Protein AF-A0A4S8HMZ0-F1 (afdb_monomer_lite)

Foldseek 3Di:
DDDDDDDPDPPPDPDPPPDPPPVPPPDPVPPDDPPVCCVVVDFDFDDLVLQCVLVVDDSVVSVVLVVVLCVVVVHDPPDTHGLVSSCVVPVDDSVSSVVSRVVVVVVVVVVVVVVVVVD

Sequence (119 aa):
MTFVPEKNSVTTQQTIVHKPRVRSKVLPCFSKIPFATKPFFKQWYIHTIDVTKIMFIPPVEARLVIQELREYFGKSKRDVITVEEFCAFTGISKSYVRMHLVSRAMEHELKRQVNRVIV

Radius of gyration: 26.42 Å; chains: 1; bounding box: 46×49×80 Å

Structure (mmCIF, N/CA/C/O backbone):
data_AF-A0A4S8HMZ0-F1
#
_entry.id   AF-A0A4S8HMZ0-F1
#
loop_
_atom_site.group_PDB
_atom_site.id
_atom_site.type_symbol
_atom_site.label_atom_id
_atom_site.label_alt_id
_atom_site.label_comp_id
_atom_site.label_asym_id
_atom_site.label_entity_id
_atom_site.label_seq_id
_atom_site.pdbx_PDB_ins_code
_atom_site.Cartn_x
_atom_site.Cartn_y
_atom_site.Cartn_z
_atom_site.occupancy
_atom_site.B_iso_or_equiv
_atom_site.auth_seq_id
_atom_site.auth_comp_id
_atom_site.auth_asym_id
_atom_site.auth_atom_id
_atom_site.pdbx_PDB_model_num
ATOM 1 N N . MET A 1 1 ? -23.955 -31.172 69.427 1.00 37.69 1 MET A N 1
ATOM 2 C CA . MET A 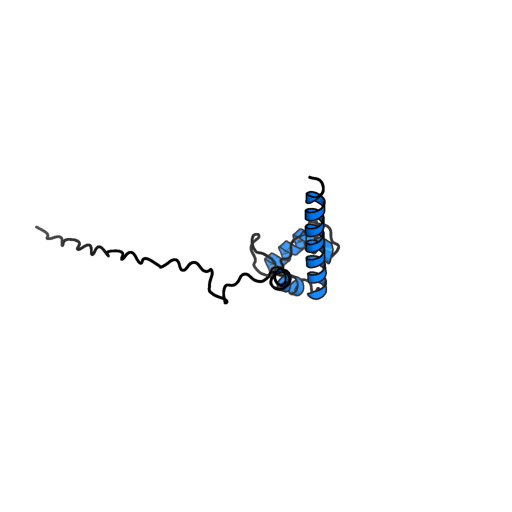1 1 ? -23.459 -32.003 68.310 1.00 37.69 1 MET A CA 1
ATOM 3 C C . MET A 1 1 ? -24.169 -31.536 67.051 1.00 37.69 1 MET A C 1
ATOM 5 O O . MET A 1 1 ? -25.378 -31.683 66.961 1.00 37.69 1 MET A O 1
ATOM 9 N N . THR A 1 2 ? -23.457 -30.843 66.167 1.00 41.47 2 THR A N 1
ATOM 10 C CA . THR A 1 2 ? -24.000 -30.209 64.958 1.00 41.47 2 THR A CA 1
ATOM 11 C C . THR A 1 2 ? -23.802 -31.132 63.757 1.00 41.47 2 THR A C 1
ATOM 13 O O . THR A 1 2 ? -22.680 -31.526 63.451 1.00 41.47 2 THR A O 1
ATOM 16 N N . PHE A 1 3 ? -24.902 -31.495 63.098 1.00 45.94 3 PHE A N 1
ATOM 17 C CA . PHE A 1 3 ? -24.910 -32.285 61.868 1.00 45.94 3 PHE A CA 1
ATOM 18 C C . PHE A 1 3 ? -24.486 -31.407 60.682 1.00 45.94 3 PHE A C 1
ATOM 20 O O . PHE A 1 3 ? -25.123 -30.396 60.393 1.00 45.94 3 PHE A O 1
ATOM 27 N N . VAL A 1 4 ? -23.408 -31.796 60.002 1.00 54.75 4 VAL A N 1
ATOM 28 C CA . VAL A 1 4 ? -22.960 -31.212 58.730 1.00 54.75 4 VAL A CA 1
ATOM 29 C C . VAL A 1 4 ? -23.466 -32.127 57.612 1.00 54.75 4 VAL A C 1
ATOM 31 O O . VAL A 1 4 ? -23.135 -33.311 57.646 1.00 54.75 4 VAL A O 1
ATOM 34 N N . PRO A 1 5 ? -24.262 -31.649 56.638 1.00 50.34 5 PRO A N 1
ATOM 35 C CA . PRO A 1 5 ? -24.700 -32.500 55.542 1.00 50.34 5 PRO A CA 1
ATOM 36 C C . PRO A 1 5 ? -23.561 -32.721 54.540 1.00 50.34 5 PRO A C 1
ATOM 38 O O . PRO A 1 5 ? -22.866 -31.788 54.125 1.00 50.34 5 PRO A O 1
ATOM 41 N N . GLU A 1 6 ? -23.384 -33.988 54.176 1.00 46.59 6 GLU A N 1
ATOM 42 C CA . GLU A 1 6 ? -22.440 -34.480 53.181 1.00 46.59 6 GLU A CA 1
ATOM 43 C C . GLU A 1 6 ? -22.662 -33.830 51.810 1.00 46.59 6 GLU A C 1
ATOM 45 O O . GLU A 1 6 ? -23.780 -33.637 51.329 1.00 46.59 6 GLU A O 1
ATOM 50 N N . LYS A 1 7 ? -21.548 -33.491 51.161 1.00 47.03 7 LYS A N 1
ATOM 51 C CA . LYS A 1 7 ? -21.512 -32.945 49.808 1.00 47.03 7 LYS A CA 1
ATOM 52 C C . LYS A 1 7 ? -21.749 -34.080 48.814 1.00 47.03 7 LYS A C 1
ATOM 54 O O . LYS A 1 7 ? -20.819 -34.807 48.478 1.00 47.03 7 LYS A O 1
ATOM 59 N N . ASN A 1 8 ? -22.966 -34.187 48.290 1.00 50.34 8 ASN A N 1
ATOM 60 C CA . ASN A 1 8 ? -23.250 -35.019 47.122 1.00 50.34 8 ASN A CA 1
ATOM 61 C C . ASN A 1 8 ? -22.581 -34.399 45.884 1.00 50.34 8 ASN A C 1
ATOM 63 O O . ASN A 1 8 ? -23.152 -33.532 45.223 1.00 50.34 8 ASN A O 1
ATOM 67 N N . SER A 1 9 ? -21.351 -34.816 45.573 1.00 49.81 9 SER A N 1
ATOM 68 C CA . SER A 1 9 ? -20.721 -34.485 44.295 1.00 49.81 9 SER A CA 1
ATOM 69 C C . SER A 1 9 ? -21.331 -35.359 43.201 1.00 49.81 9 SER A C 1
ATOM 71 O O . SER A 1 9 ? -21.036 -36.549 43.105 1.00 49.81 9 SER A O 1
ATOM 73 N N . VAL A 1 10 ? -22.179 -34.775 42.360 1.00 54.94 10 VAL A N 1
ATOM 74 C CA . VAL A 1 10 ? -22.613 -35.415 41.115 1.00 54.94 10 VAL A CA 1
ATOM 75 C C . VAL A 1 10 ? -21.450 -35.323 40.131 1.00 54.94 10 VAL A C 1
ATOM 77 O O . VAL A 1 10 ? -21.186 -34.268 39.559 1.00 54.94 10 VAL A O 1
ATOM 80 N N . THR A 1 11 ? -20.701 -36.412 39.968 1.00 50.19 11 THR A N 1
ATOM 81 C CA . THR A 1 11 ? -19.646 -36.500 38.956 1.00 50.19 11 THR A CA 1
ATOM 82 C C . THR A 1 11 ? -20.298 -36.705 37.590 1.00 50.19 11 THR A C 1
ATOM 84 O O . THR A 1 11 ? -20.792 -37.786 37.276 1.00 50.19 11 THR A O 1
ATOM 87 N N . THR A 1 12 ? -20.322 -35.659 36.766 1.00 51.19 12 THR A N 1
ATOM 88 C CA . THR A 1 12 ? -20.766 -35.723 35.370 1.00 51.19 12 THR A CA 1
ATOM 89 C C . THR A 1 12 ? -19.810 -36.627 34.592 1.00 51.19 12 THR A C 1
ATOM 91 O O . THR A 1 12 ? -18.663 -36.258 34.335 1.00 51.19 12 THR A O 1
ATOM 94 N N . GLN A 1 13 ? -20.255 -37.829 34.220 1.00 53.66 13 GLN A N 1
ATOM 95 C CA . GLN A 1 13 ? -19.491 -38.689 33.319 1.00 53.66 13 GLN A CA 1
ATOM 96 C C . GLN A 1 13 ? -19.442 -38.022 31.940 1.00 53.66 13 GLN A C 1
ATOM 98 O O . GLN A 1 13 ? -20.468 -37.828 31.290 1.00 53.66 13 GLN A O 1
ATOM 103 N N . GLN A 1 14 ? -18.246 -37.628 31.501 1.00 54.94 14 GLN A N 1
ATOM 104 C CA . GLN A 1 14 ? -18.039 -37.109 30.154 1.00 54.94 14 GLN A CA 1
ATOM 105 C C . GLN A 1 14 ? -18.217 -38.259 29.160 1.00 54.94 14 GLN A C 1
ATOM 107 O O . GLN A 1 14 ? -17.347 -39.117 29.020 1.00 54.94 14 GLN A O 1
ATOM 112 N N . THR A 1 15 ? -19.345 -38.285 28.454 1.00 47.44 15 THR A N 1
ATOM 113 C CA . THR A 1 15 ? -19.520 -39.148 27.284 1.00 47.44 15 THR A CA 1
ATOM 114 C C . THR A 1 15 ? -18.464 -38.789 26.246 1.00 47.44 15 THR A C 1
ATOM 116 O O . THR A 1 15 ? -18.454 -37.675 25.716 1.00 47.44 15 THR A O 1
ATOM 119 N N . ILE A 1 16 ? -17.576 -39.738 25.948 1.00 55.91 16 ILE A N 1
ATOM 120 C CA . ILE A 1 16 ? -16.599 -39.631 24.865 1.00 55.91 16 ILE A CA 1
ATOM 121 C C . ILE A 1 16 ? -17.383 -39.629 23.551 1.00 55.91 16 ILE A C 1
ATOM 123 O O . ILE A 1 16 ? -17.719 -40.670 22.990 1.00 55.91 16 ILE A O 1
ATOM 127 N N . VAL A 1 17 ? -17.707 -38.434 23.058 1.00 54.72 17 VAL A N 1
ATOM 128 C CA . VAL A 1 17 ? -18.256 -38.260 21.715 1.00 54.72 17 VAL A CA 1
ATOM 129 C C . VAL A 1 17 ? -17.123 -38.540 20.734 1.00 54.72 17 VAL A C 1
ATOM 131 O O . VAL A 1 17 ? -16.312 -37.664 20.424 1.00 54.72 17 VAL A O 1
ATOM 134 N N . HIS A 1 18 ? -17.059 -39.771 20.231 1.00 51.34 18 HIS A N 1
ATOM 135 C CA . HIS A 1 18 ? -16.263 -40.099 19.057 1.00 51.34 18 HIS A CA 1
ATOM 136 C C . HIS A 1 18 ? -16.838 -39.340 17.859 1.00 51.34 18 HIS A C 1
ATOM 138 O O . HIS A 1 18 ? -17.704 -39.834 17.145 1.00 51.34 18 HIS A O 1
ATOM 144 N N . LYS A 1 19 ? -16.368 -38.107 17.634 1.00 60.41 19 LYS A N 1
ATOM 145 C CA . LYS A 1 19 ? -16.631 -37.388 16.385 1.00 60.41 19 LYS A CA 1
ATOM 146 C C . LYS A 1 19 ? -15.986 -38.200 15.260 1.00 60.41 19 LYS A C 1
ATOM 148 O O . LYS A 1 19 ? -14.753 -38.301 15.251 1.00 60.41 19 LYS A O 1
ATOM 153 N N . PRO A 1 20 ? -16.744 -38.770 14.307 1.00 56.09 20 PRO A N 1
ATOM 154 C CA . PRO A 1 20 ? -16.126 -39.359 13.135 1.00 56.09 20 PRO A CA 1
ATOM 155 C C . PRO A 1 20 ? -15.362 -38.238 12.426 1.00 56.09 20 PRO A C 1
ATOM 157 O O . PRO A 1 20 ? -15.948 -37.257 11.967 1.00 56.09 20 PRO A O 1
ATOM 160 N N . ARG A 1 21 ? -14.028 -38.344 12.366 1.00 55.50 21 ARG A N 1
ATOM 161 C CA . ARG A 1 21 ? -13.218 -37.514 11.470 1.00 55.50 21 ARG A CA 1
ATOM 162 C C . ARG A 1 21 ? -13.579 -37.930 10.049 1.00 55.50 21 ARG A C 1
ATOM 164 O O . ARG A 1 21 ? -12.913 -38.777 9.458 1.00 55.50 21 ARG A O 1
ATOM 171 N N . VAL A 1 22 ? -14.641 -37.340 9.506 1.00 54.09 22 VAL A N 1
ATOM 172 C CA . VAL A 1 22 ? -14.934 -37.392 8.078 1.00 54.09 22 VAL A CA 1
ATOM 173 C C . VAL A 1 22 ? -13.710 -36.798 7.391 1.00 54.09 22 VAL A C 1
ATOM 175 O O . VAL A 1 22 ? -13.452 -35.596 7.475 1.00 54.09 22 VAL A O 1
ATOM 178 N N . ARG A 1 23 ? -12.881 -37.653 6.781 1.00 56.28 23 ARG A N 1
ATOM 179 C CA . ARG A 1 23 ? -11.782 -37.204 5.923 1.00 56.28 23 ARG A CA 1
ATOM 180 C C . ARG A 1 23 ? -12.435 -36.369 4.825 1.00 56.28 23 ARG A C 1
ATOM 182 O O . ARG A 1 23 ? -13.117 -36.917 3.967 1.00 56.28 23 ARG A O 1
ATOM 189 N N . SER A 1 24 ? -12.226 -35.057 4.875 1.00 54.59 24 SER A N 1
ATOM 190 C CA . SER A 1 24 ? -12.861 -34.007 4.061 1.00 54.59 24 SER A CA 1
ATOM 191 C C . SER A 1 24 ? -12.588 -34.080 2.550 1.00 54.59 24 SER A C 1
ATOM 193 O O . SER A 1 24 ? -12.705 -33.085 1.844 1.00 54.59 24 SER A O 1
ATOM 195 N N . LYS A 1 25 ? -12.203 -35.243 2.019 1.00 53.50 25 LYS A N 1
ATOM 196 C CA . LYS A 1 25 ? -11.805 -35.420 0.622 1.00 53.50 25 LYS A CA 1
ATOM 197 C C . LYS A 1 25 ? -12.980 -35.445 -0.367 1.00 53.50 25 LYS A C 1
ATOM 199 O O . LYS A 1 25 ? -12.714 -35.464 -1.559 1.00 53.50 25 LYS A O 1
ATOM 204 N N . VAL A 1 26 ? -14.239 -35.459 0.090 1.00 52.00 26 VAL A N 1
ATOM 205 C CA . VAL A 1 26 ? -15.402 -35.783 -0.771 1.00 52.00 26 VAL A CA 1
ATOM 206 C C . VAL A 1 26 ? -16.542 -34.757 -0.690 1.00 52.00 26 VAL A C 1
ATOM 208 O O . VAL A 1 26 ? -17.614 -34.985 -1.230 1.00 52.00 26 VAL A O 1
ATOM 211 N N . LEU A 1 27 ? -16.345 -33.598 -0.059 1.00 55.53 27 LEU A N 1
ATOM 212 C CA . LEU A 1 27 ? -17.352 -32.537 -0.137 1.00 55.53 27 LEU A CA 1
ATOM 213 C C . LEU A 1 27 ? -16.990 -31.573 -1.282 1.00 55.53 27 LEU A C 1
ATOM 215 O O . LEU A 1 27 ? -16.011 -30.836 -1.145 1.00 55.53 27 LEU A O 1
ATOM 219 N N . PRO A 1 28 ? -17.741 -31.542 -2.405 1.00 55.97 28 PRO A N 1
ATOM 220 C CA . PRO A 1 28 ? -17.469 -30.631 -3.525 1.00 55.97 28 PRO A CA 1
ATOM 221 C C . PRO A 1 28 ? -17.527 -29.152 -3.109 1.00 55.97 28 PRO A C 1
ATOM 223 O O . PRO A 1 28 ? -16.818 -28.321 -3.675 1.00 55.97 28 PRO A O 1
ATOM 226 N N . CYS A 1 29 ? -18.276 -28.840 -2.048 1.00 56.38 29 CYS A N 1
ATOM 227 C CA . CYS A 1 29 ? -18.341 -27.530 -1.398 1.00 56.38 29 CYS A CA 1
ATOM 228 C C . CYS A 1 29 ? -17.097 -27.146 -0.565 1.00 56.38 29 CYS A C 1
ATOM 230 O O . CYS A 1 29 ? -16.961 -25.986 -0.193 1.00 56.38 29 CYS A O 1
ATOM 232 N N . PHE A 1 30 ? -16.166 -28.074 -0.313 1.00 54.22 30 PHE A N 1
ATOM 233 C CA . PHE A 1 30 ? -14.856 -27.812 0.309 1.00 54.22 30 PHE A CA 1
ATOM 234 C C . PHE A 1 30 ? -13.689 -28.150 -0.634 1.00 54.22 30 PHE A C 1
ATOM 236 O O . PHE A 1 30 ? -12.549 -28.346 -0.198 1.00 54.22 30 PHE A O 1
ATOM 243 N N . SER A 1 31 ? -13.963 -28.243 -1.939 1.00 60.91 31 SER A N 1
ATOM 244 C CA . SER A 1 31 ? -12.926 -28.420 -2.948 1.00 60.91 31 SER A CA 1
ATOM 245 C C . SER A 1 31 ? -11.955 -27.232 -2.902 1.00 60.91 31 SER A C 1
ATOM 247 O O . SER A 1 31 ? -12.346 -26.070 -2.786 1.00 60.91 31 SER A O 1
ATOM 249 N N . LYS A 1 32 ? -10.647 -27.520 -2.906 1.00 65.44 32 LYS A N 1
ATOM 250 C CA . LYS A 1 32 ? -9.621 -26.471 -2.908 1.00 65.44 32 LYS A CA 1
ATOM 251 C C . LYS A 1 32 ? -9.826 -25.620 -4.160 1.00 65.44 32 LYS A C 1
ATOM 253 O O . LYS A 1 32 ? -9.788 -26.166 -5.260 1.00 65.44 32 L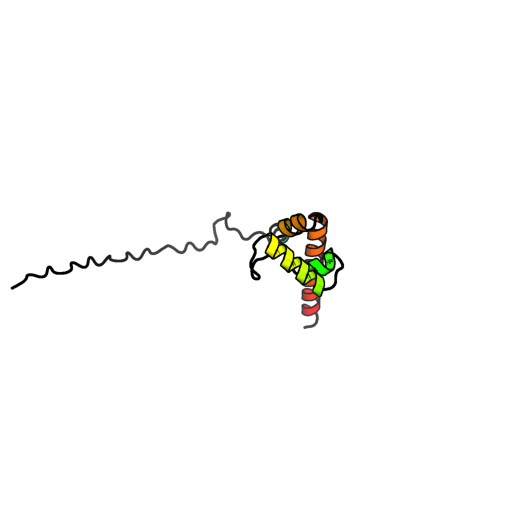YS A O 1
ATOM 258 N N . ILE A 1 33 ? -9.988 -24.307 -3.980 1.00 64.88 33 ILE A N 1
ATOM 259 C CA . ILE A 1 33 ? -10.086 -23.337 -5.077 1.00 64.88 33 ILE A CA 1
ATOM 260 C C . ILE A 1 33 ? -8.957 -23.627 -6.086 1.00 64.88 33 ILE A C 1
ATOM 262 O O . ILE A 1 33 ? -7.787 -23.685 -5.664 1.00 64.88 33 ILE A O 1
ATOM 266 N N . PRO A 1 34 ? -9.279 -23.848 -7.377 1.00 68.62 34 PRO A N 1
ATOM 267 C CA . PRO A 1 34 ? -8.287 -24.102 -8.413 1.00 68.62 34 PRO A CA 1
ATOM 268 C C . PRO A 1 34 ? -7.158 -23.074 -8.360 1.00 68.62 34 PRO A C 1
ATOM 270 O O . PRO A 1 34 ? -7.397 -21.886 -8.161 1.00 68.62 34 PRO A O 1
ATOM 273 N N . PHE A 1 35 ? -5.905 -23.500 -8.544 1.00 64.06 35 PHE A N 1
ATOM 274 C CA . PHE A 1 35 ? -4.765 -22.574 -8.484 1.00 64.06 35 PHE A CA 1
ATOM 275 C C . PHE A 1 35 ? -4.895 -21.407 -9.471 1.00 64.06 35 PHE A C 1
ATOM 277 O O . PHE A 1 35 ? -4.508 -20.294 -9.126 1.00 64.06 35 PHE A O 1
ATOM 284 N N . ALA A 1 36 ? -5.512 -21.644 -10.631 1.00 66.12 36 ALA A N 1
ATOM 285 C CA . ALA A 1 36 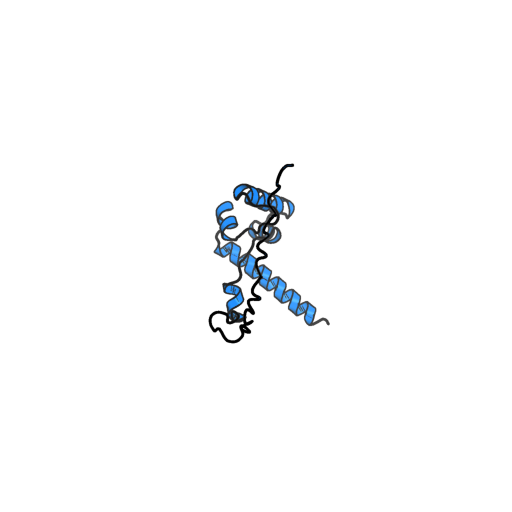? -5.807 -20.617 -11.624 1.00 66.12 36 ALA A CA 1
ATOM 286 C C . ALA A 1 36 ? -6.766 -19.522 -11.112 1.00 66.12 36 ALA A C 1
ATOM 288 O O . ALA A 1 36 ? -6.647 -18.374 -11.525 1.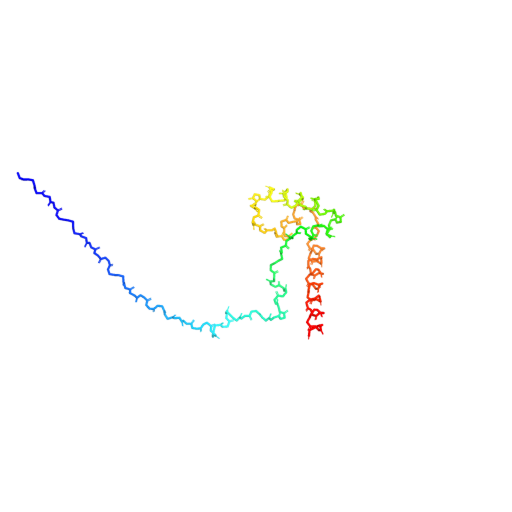00 66.12 36 ALA A O 1
ATOM 289 N N . THR A 1 37 ? -7.685 -19.839 -10.191 1.00 66.38 37 THR A N 1
ATOM 290 C CA . THR A 1 37 ? -8.662 -18.875 -9.655 1.00 66.38 37 THR A CA 1
ATOM 291 C C . THR A 1 37 ? -8.239 -18.246 -8.326 1.00 66.38 37 THR A C 1
ATOM 293 O O . THR A 1 37 ? -8.781 -17.213 -7.933 1.00 66.38 37 THR A O 1
ATOM 296 N N . LYS A 1 38 ? -7.214 -18.785 -7.651 1.00 64.50 38 LYS A N 1
ATOM 297 C CA . LYS A 1 38 ? -6.666 -18.229 -6.396 1.00 64.50 38 LYS A CA 1
ATOM 298 C C . LYS A 1 38 ? -6.304 -16.736 -6.431 1.00 64.50 38 LYS A C 1
ATOM 300 O O . LYS A 1 38 ? -6.511 -16.098 -5.400 1.00 64.50 38 LYS A O 1
ATOM 305 N N . PRO A 1 39 ? -5.788 -16.149 -7.530 1.00 64.31 39 PRO A N 1
ATOM 306 C CA . PRO A 1 39 ? -5.471 -14.720 -7.561 1.00 64.31 39 PRO A CA 1
ATOM 307 C C . PRO A 1 39 ? -6.699 -13.825 -7.348 1.00 64.31 39 PRO A C 1
ATOM 309 O O . PRO A 1 39 ? -6.581 -12.771 -6.728 1.00 64.31 39 PRO A O 1
ATOM 312 N N . PHE A 1 40 ? -7.875 -14.266 -7.808 1.00 61.78 40 PHE A N 1
ATOM 313 C CA . PHE A 1 40 ? -9.126 -13.507 -7.722 1.00 61.78 40 PHE A CA 1
ATOM 314 C C . PHE A 1 40 ? -9.760 -13.552 -6.327 1.00 61.78 40 PHE A C 1
ATOM 316 O O . PHE A 1 40 ? -10.420 -12.601 -5.924 1.00 61.78 40 PHE A O 1
ATOM 323 N N . PHE A 1 41 ? -9.513 -14.623 -5.568 1.00 67.69 41 PHE A N 1
ATOM 324 C CA . PHE A 1 41 ? -9.984 -14.783 -4.184 1.00 67.69 41 PHE A CA 1
ATOM 325 C C . PHE A 1 41 ? -8.932 -14.401 -3.141 1.00 67.69 41 PHE A C 1
ATOM 327 O O . PHE A 1 41 ? -9.137 -14.590 -1.941 1.00 67.69 41 PHE A O 1
ATOM 334 N N . LYS A 1 42 ? -7.777 -13.890 -3.574 1.00 75.38 42 LYS A N 1
ATOM 335 C CA . LYS A 1 42 ? -6.736 -13.461 -2.652 1.00 75.38 42 LYS A CA 1
ATOM 336 C C . LYS A 1 42 ? -7.162 -12.150 -2.006 1.00 75.38 42 LYS A C 1
ATOM 338 O O . LYS A 1 42 ? -7.321 -11.140 -2.686 1.00 75.38 42 LYS A O 1
ATOM 343 N N . GLN A 1 43 ? -7.301 -12.163 -0.686 1.00 82.75 43 GLN A N 1
ATOM 344 C CA . GLN A 1 43 ? -7.445 -10.928 0.067 1.00 82.75 43 GLN A CA 1
ATOM 345 C C . GLN A 1 43 ? -6.130 -10.147 -0.021 1.00 82.75 43 GLN A C 1
ATOM 347 O O . GLN A 1 43 ? -5.059 -10.652 0.330 1.00 82.75 43 GLN A O 1
ATOM 352 N N . TRP A 1 44 ? -6.217 -8.937 -0.564 1.00 88.12 44 TRP A N 1
ATOM 353 C CA . TRP A 1 44 ? -5.080 -8.047 -0.739 1.00 88.12 44 TRP A CA 1
ATOM 354 C C . TRP A 1 44 ? -4.956 -7.127 0.469 1.00 88.12 44 TRP A C 1
ATOM 356 O O . TRP A 1 44 ? -5.942 -6.543 0.919 1.00 88.12 44 TRP A O 1
ATOM 366 N N . TYR A 1 45 ? -3.731 -6.992 0.966 1.00 93.19 45 TYR A N 1
ATOM 367 C CA . TYR A 1 45 ? -3.403 -6.127 2.091 1.00 93.19 45 TYR A CA 1
ATOM 368 C C . TYR A 1 45 ? -2.388 -5.081 1.658 1.00 93.19 45 TYR A C 1
ATOM 370 O O . TYR A 1 45 ? -1.524 -5.353 0.817 1.00 93.19 45 TYR A O 1
ATOM 378 N N . ILE A 1 46 ? -2.495 -3.902 2.259 1.00 95.56 46 ILE A N 1
ATOM 379 C CA . ILE A 1 46 ? -1.566 -2.802 2.042 1.00 95.56 46 ILE A CA 1
ATOM 380 C C . ILE A 1 46 ? -0.439 -2.892 3.064 1.00 95.56 46 ILE A C 1
ATOM 382 O O . ILE A 1 46 ? -0.662 -2.879 4.275 1.00 95.56 46 ILE A O 1
ATOM 386 N N . HIS A 1 47 ? 0.788 -2.974 2.561 1.00 94.50 47 HIS A N 1
ATOM 387 C CA . HIS A 1 47 ? 2.002 -2.844 3.353 1.00 94.50 47 HIS A CA 1
ATOM 388 C C . HIS A 1 47 ? 2.667 -1.493 3.088 1.00 94.50 47 HIS A C 1
ATOM 390 O O . HIS A 1 47 ? 2.434 -0.852 2.068 1.00 94.50 47 HIS A O 1
ATOM 396 N N . THR A 1 48 ? 3.577 -1.082 3.969 1.00 94.75 48 THR A N 1
ATOM 397 C CA . THR A 1 48 ? 4.321 0.180 3.830 1.00 94.75 48 THR A CA 1
ATOM 398 C C . THR A 1 48 ? 5.033 0.314 2.479 1.00 94.75 48 THR A C 1
ATOM 400 O O . THR A 1 48 ? 5.012 1.385 1.886 1.00 94.75 48 THR A O 1
ATOM 403 N N . ILE A 1 49 ? 5.613 -0.773 1.951 1.00 94.31 49 ILE A N 1
ATOM 404 C CA . ILE A 1 49 ? 6.269 -0.766 0.630 1.00 94.31 49 ILE A CA 1
ATOM 405 C C . ILE A 1 49 ? 5.288 -0.507 -0.527 1.00 94.31 49 ILE A C 1
ATOM 407 O O . ILE A 1 49 ? 5.677 -0.013 -1.583 1.00 94.31 49 ILE A O 1
ATOM 411 N N . ASP A 1 50 ? 4.010 -0.840 -0.342 1.00 95.44 50 ASP A N 1
ATOM 412 C CA . ASP A 1 50 ? 2.983 -0.536 -1.336 1.00 95.44 50 ASP A CA 1
ATOM 413 C C . ASP A 1 50 ? 2.694 0.956 -1.329 1.00 95.44 50 ASP A C 1
ATOM 415 O O . ASP A 1 50 ? 2.671 1.577 -2.384 1.00 95.44 50 ASP A O 1
ATOM 419 N N . VAL A 1 51 ? 2.575 1.549 -0.141 1.00 96.62 51 VAL A N 1
ATOM 420 C CA . VAL A 1 51 ? 2.342 2.988 0.023 1.00 96.62 51 VAL A CA 1
ATOM 421 C C . VAL A 1 51 ? 3.469 3.803 -0.612 1.00 96.62 51 VAL A C 1
ATOM 423 O O . VAL A 1 51 ? 3.186 4.734 -1.360 1.00 96.62 51 VAL A O 1
ATOM 426 N N . THR A 1 52 ? 4.733 3.400 -0.426 1.00 97.19 52 THR A N 1
ATOM 427 C CA . THR A 1 52 ? 5.867 4.079 -1.079 1.00 97.19 52 THR A CA 1
ATOM 428 C C . TH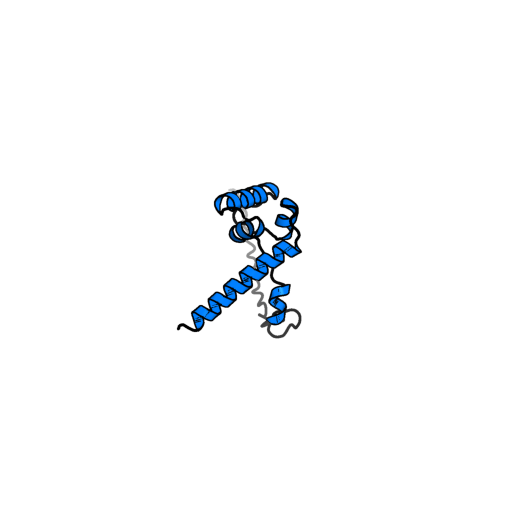R A 1 52 ? 5.761 4.074 -2.602 1.00 97.19 52 THR A C 1
ATOM 430 O O . THR A 1 52 ? 6.059 5.078 -3.237 1.00 97.19 52 THR A O 1
ATOM 433 N N . LYS A 1 53 ? 5.320 2.958 -3.204 1.00 94.94 53 LYS A N 1
ATOM 434 C CA . LYS A 1 53 ? 5.199 2.839 -4.667 1.00 94.94 53 LYS A CA 1
ATOM 435 C C . LYS A 1 53 ? 3.952 3.550 -5.203 1.00 94.94 53 LYS A C 1
ATOM 437 O O . LYS A 1 53 ? 4.009 4.157 -6.263 1.00 94.94 53 LYS A O 1
ATOM 442 N N . ILE A 1 54 ? 2.834 3.466 -4.483 1.00 96.31 54 ILE A N 1
ATOM 443 C CA . ILE A 1 54 ? 1.543 4.025 -4.900 1.00 96.31 54 ILE A CA 1
ATOM 444 C C . ILE A 1 54 ? 1.562 5.554 -4.823 1.00 96.31 54 ILE A C 1
ATOM 446 O O . ILE A 1 54 ? 1.085 6.205 -5.750 1.00 96.31 54 ILE A O 1
ATOM 450 N N . MET A 1 55 ? 2.094 6.109 -3.729 1.00 95.81 55 MET A N 1
ATOM 451 C CA . MET A 1 55 ? 2.098 7.552 -3.452 1.00 95.81 55 MET A CA 1
ATOM 452 C C . MET A 1 55 ? 3.414 8.243 -3.829 1.00 95.81 55 MET A C 1
ATOM 454 O O . MET A 1 55 ? 3.496 9.459 -3.717 1.00 95.81 55 MET A O 1
ATOM 458 N N . PHE A 1 56 ? 4.431 7.496 -4.273 1.00 96.00 56 PHE A N 1
ATOM 459 C CA . PHE A 1 56 ? 5.765 8.021 -4.600 1.00 96.00 56 PHE A CA 1
ATOM 460 C C . PHE A 1 56 ? 6.427 8.796 -3.447 1.00 96.00 56 PHE A C 1
ATOM 462 O O . PHE A 1 56 ? 7.091 9.806 -3.659 1.00 96.00 56 PHE A O 1
ATOM 469 N N . ILE A 1 57 ? 6.267 8.292 -2.222 1.00 96.88 57 ILE A N 1
ATOM 470 C CA . ILE A 1 57 ? 6.825 8.891 -1.001 1.00 96.88 57 ILE A CA 1
ATOM 471 C C . ILE A 1 57 ? 7.933 8.018 -0.400 1.00 96.88 57 ILE A C 1
ATOM 473 O O . ILE A 1 57 ? 7.933 6.792 -0.595 1.00 96.88 57 ILE A O 1
ATOM 477 N N . PRO A 1 58 ? 8.880 8.602 0.357 1.00 96.81 58 PRO A N 1
ATOM 478 C CA . PRO A 1 58 ? 9.928 7.838 1.015 1.00 96.81 58 PRO A CA 1
ATOM 479 C C . PRO A 1 58 ? 9.364 6.864 2.068 1.00 96.81 58 PRO A C 1
ATOM 481 O O . PRO A 1 58 ? 8.291 7.085 2.638 1.00 96.81 58 PRO A O 1
ATOM 484 N N . PRO A 1 59 ? 10.105 5.789 2.406 1.00 95.62 59 PRO A N 1
ATOM 485 C CA . PRO A 1 59 ? 9.657 4.783 3.372 1.00 95.62 59 PRO A CA 1
ATOM 486 C C . PRO A 1 59 ? 9.305 5.327 4.756 1.00 95.62 59 PRO A C 1
ATOM 488 O O . PRO A 1 59 ? 8.501 4.714 5.453 1.00 95.62 59 PRO A O 1
ATOM 491 N N . VAL A 1 60 ? 9.917 6.438 5.172 1.00 96.75 60 VAL A N 1
ATOM 492 C CA . VAL A 1 60 ? 9.644 7.076 6.467 1.00 96.75 60 VAL A CA 1
ATOM 493 C C . VAL A 1 60 ? 8.240 7.676 6.472 1.00 96.75 60 VAL A C 1
ATOM 495 O O . VAL A 1 60 ? 7.441 7.337 7.340 1.00 96.75 60 VAL A O 1
ATOM 498 N N . GLU A 1 61 ? 7.904 8.468 5.456 1.00 97.25 61 GLU A N 1
ATOM 499 C CA . GLU A 1 61 ? 6.573 9.061 5.296 1.00 97.25 61 GLU A CA 1
ATOM 500 C C . GLU A 1 61 ? 5.500 7.987 5.099 1.00 97.25 61 GLU A C 1
ATOM 502 O O . GLU A 1 61 ? 4.453 8.024 5.737 1.00 97.25 61 GLU A O 1
ATOM 507 N N . ALA A 1 62 ? 5.789 6.940 4.322 1.00 97.25 62 ALA A N 1
ATOM 508 C CA . ALA A 1 62 ? 4.863 5.821 4.155 1.00 97.25 62 ALA A CA 1
ATOM 509 C C . ALA A 1 62 ? 4.517 5.105 5.473 1.00 97.25 62 ALA A C 1
ATOM 511 O O . ALA A 1 62 ? 3.417 4.567 5.613 1.00 97.25 62 ALA A O 1
ATOM 512 N N . ARG A 1 63 ? 5.437 5.065 6.449 1.00 96.50 63 ARG A N 1
ATOM 513 C CA . ARG A 1 63 ? 5.141 4.513 7.783 1.00 96.50 63 ARG A CA 1
ATOM 514 C C . ARG A 1 63 ? 4.191 5.414 8.561 1.00 96.50 63 ARG A C 1
ATOM 516 O O . ARG A 1 63 ? 3.315 4.871 9.229 1.00 96.50 63 ARG A O 1
ATOM 523 N N . LEU A 1 64 ? 4.354 6.733 8.451 1.00 96.88 64 LEU A N 1
ATOM 524 C CA . LEU A 1 64 ? 3.461 7.709 9.077 1.00 96.88 64 LEU A CA 1
ATOM 525 C C . LEU A 1 64 ? 2.053 7.594 8.492 1.00 96.88 64 LEU A C 1
ATOM 527 O O . LEU A 1 64 ? 1.112 7.398 9.247 1.00 96.88 64 LEU A O 1
ATOM 531 N N . VAL A 1 65 ? 1.919 7.524 7.165 1.00 96.69 65 VAL A N 1
ATOM 532 C CA . VAL A 1 65 ? 0.617 7.325 6.499 1.00 96.69 65 VAL A CA 1
ATOM 533 C C . VAL A 1 65 ? -0.070 6.033 6.960 1.00 96.69 65 VAL A C 1
ATOM 535 O O . VAL A 1 65 ? -1.258 6.023 7.268 1.00 96.69 65 VAL A O 1
ATOM 538 N N . ILE A 1 66 ? 0.666 4.917 7.043 1.00 96.12 66 ILE A N 1
ATOM 539 C CA . ILE A 1 66 ? 0.131 3.642 7.564 1.00 96.12 66 ILE A CA 1
ATOM 540 C C . ILE A 1 66 ? -0.323 3.784 9.024 1.00 96.12 66 ILE A C 1
ATOM 542 O O . ILE A 1 66 ? -1.295 3.143 9.430 1.00 96.12 66 ILE A O 1
ATOM 546 N N . GLN A 1 67 ? 0.406 4.558 9.827 1.00 96.31 67 GLN A N 1
ATOM 547 C CA . GLN A 1 67 ? 0.077 4.789 11.226 1.00 96.31 67 GLN A CA 1
ATOM 548 C C . GLN A 1 67 ? -1.181 5.653 11.366 1.00 96.31 67 GLN A C 1
ATOM 550 O O . GLN A 1 67 ? -2.103 5.230 12.055 1.00 96.31 67 GLN A O 1
ATOM 555 N N . GLU A 1 68 ? -1.255 6.782 10.667 1.00 96.62 68 GLU A N 1
ATOM 556 C CA . GLU A 1 68 ? -2.430 7.662 10.642 1.00 96.62 68 GLU A CA 1
ATOM 557 C C . GLU A 1 68 ? -3.677 6.909 10.182 1.00 96.62 68 GLU A C 1
ATOM 559 O O . GLU A 1 68 ? -4.731 6.993 10.807 1.00 96.62 68 GLU A O 1
ATOM 564 N N . LEU A 1 69 ? -3.547 6.083 9.140 1.00 96.50 69 LEU A N 1
ATOM 565 C CA . LEU A 1 69 ? -4.640 5.243 8.666 1.00 96.50 69 LEU A CA 1
ATOM 566 C C . LEU A 1 69 ? -5.110 4.269 9.756 1.00 96.50 69 LEU A C 1
ATOM 568 O O . LEU A 1 69 ? -6.310 4.069 9.941 1.00 96.50 69 LEU A O 1
ATOM 572 N N . ARG A 1 70 ? -4.187 3.650 10.500 1.00 95.81 70 ARG A N 1
ATOM 573 C CA . ARG A 1 70 ? -4.549 2.751 11.609 1.00 95.81 70 ARG A CA 1
ATOM 574 C C . ARG A 1 70 ? -5.261 3.487 12.727 1.00 95.81 70 ARG A C 1
ATOM 576 O O . ARG A 1 70 ? -6.248 2.965 13.232 1.00 95.81 70 ARG A O 1
ATOM 583 N N . GLU A 1 71 ? -4.779 4.667 13.090 1.00 96.56 71 GLU A N 1
ATOM 584 C CA . GLU A 1 71 ? -5.405 5.513 14.103 1.00 96.56 71 GLU A CA 1
ATOM 585 C C . GLU A 1 71 ? -6.817 5.926 13.666 1.00 96.56 71 GLU A C 1
ATOM 587 O O . GLU A 1 71 ? -7.761 5.765 14.437 1.00 96.56 71 GLU A O 1
ATOM 592 N N . TYR A 1 72 ? -6.992 6.313 12.398 1.00 96.50 72 TYR A N 1
ATOM 593 C CA . TYR A 1 72 ? -8.285 6.673 11.813 1.00 96.50 72 TYR A CA 1
ATOM 594 C C . TYR A 1 72 ? -9.321 5.537 11.884 1.00 96.50 72 TYR A C 1
ATOM 596 O O . TYR A 1 72 ? -10.481 5.774 12.212 1.00 96.50 72 TYR A O 1
ATOM 604 N N . PHE A 1 73 ? -8.913 4.291 11.619 1.00 95.69 73 PHE A N 1
ATOM 605 C CA . PHE A 1 73 ? -9.801 3.119 11.684 1.00 95.69 73 PHE A CA 1
ATOM 606 C C . PHE A 1 73 ? -9.797 2.395 13.044 1.00 95.69 73 PHE A C 1
ATOM 608 O O . PHE A 1 73 ? -10.411 1.334 13.165 1.00 95.69 73 PHE A O 1
ATOM 615 N N . GLY A 1 74 ? -9.098 2.913 14.061 1.00 96.00 74 GLY A N 1
ATOM 616 C CA . GLY A 1 74 ? -9.006 2.282 15.384 1.00 96.00 74 GLY A CA 1
ATOM 617 C C . GLY A 1 74 ? -8.308 0.914 15.387 1.00 96.00 74 GLY A C 1
ATOM 618 O O . GLY A 1 74 ? -8.635 0.045 16.194 1.00 96.00 74 GLY A O 1
ATOM 619 N N . LYS A 1 75 ? -7.364 0.692 14.467 1.00 95.94 75 LYS A N 1
ATOM 620 C CA . LYS A 1 75 ? -6.664 -0.585 14.276 1.00 95.94 75 LYS A CA 1
ATOM 621 C C . LYS A 1 75 ? -5.369 -0.682 15.071 1.00 95.94 75 LYS A C 1
ATOM 623 O O . LYS A 1 75 ? -4.587 0.262 15.160 1.00 95.94 75 LYS A O 1
ATOM 628 N N . SER A 1 76 ? -5.078 -1.879 15.577 1.00 94.94 76 SER A N 1
ATOM 629 C CA . SER A 1 76 ? -3.807 -2.169 16.238 1.00 94.94 76 SER A CA 1
ATOM 630 C C . SER A 1 76 ? -2.661 -2.319 15.227 1.00 94.94 76 SER A C 1
ATOM 632 O O . SER A 1 76 ? -2.854 -2.553 14.033 1.00 94.94 76 SER A O 1
ATOM 634 N N . LYS A 1 77 ? -1.412 -2.268 15.709 1.00 90.44 77 LYS A N 1
ATOM 635 C CA . LYS A 1 77 ? -0.217 -2.448 14.857 1.00 90.44 77 LYS A CA 1
ATOM 636 C C . LYS A 1 77 ? -0.144 -3.814 14.162 1.00 90.44 77 LYS A C 1
ATOM 638 O O . LYS A 1 77 ? 0.577 -3.940 13.169 1.00 90.44 77 LYS A O 1
ATOM 643 N N . ARG A 1 78 ? -0.826 -4.832 14.695 1.00 90.81 78 ARG A N 1
ATOM 644 C CA . ARG A 1 78 ? -0.859 -6.191 14.127 1.00 90.81 78 ARG A CA 1
ATOM 645 C C . ARG A 1 78 ? -1.952 -6.351 13.079 1.00 90.81 78 ARG A C 1
ATOM 647 O O . ARG A 1 78 ? -1.872 -7.274 12.274 1.00 90.81 78 ARG A O 1
ATOM 654 N N . ASP A 1 79 ? -2.923 -5.446 13.069 1.00 93.06 79 ASP A N 1
ATOM 655 C CA . ASP A 1 79 ? -4.035 -5.532 12.146 1.00 93.06 79 ASP A CA 1
ATOM 656 C C . ASP A 1 79 ? -3.600 -5.131 10.740 1.00 93.06 79 ASP A C 1
ATOM 658 O O . ASP A 1 79 ?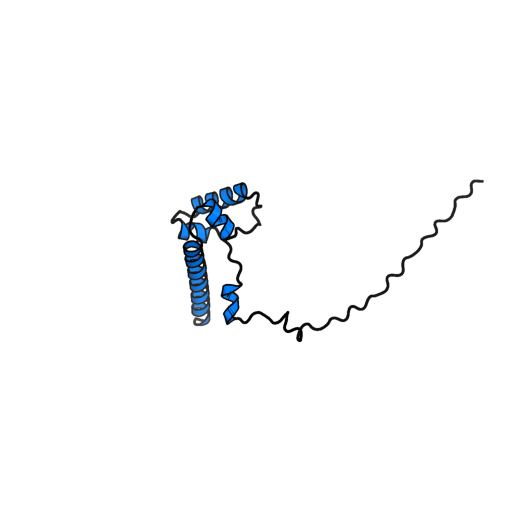 -2.769 -4.237 10.509 1.00 93.06 79 ASP A O 1
ATOM 662 N N . VAL A 1 80 ? -4.174 -5.859 9.790 1.00 93.44 80 VAL A N 1
ATOM 663 C CA . VAL A 1 80 ? -3.971 -5.646 8.364 1.00 93.44 80 VAL A CA 1
ATOM 664 C C . VAL A 1 80 ? -4.836 -4.493 7.881 1.00 93.44 80 VAL A C 1
ATOM 666 O O . VAL A 1 80 ? -5.960 -4.297 8.349 1.00 93.44 80 VAL A O 1
ATOM 669 N N . ILE A 1 81 ? -4.309 -3.752 6.913 1.00 95.69 81 ILE A N 1
ATOM 670 C CA . ILE A 1 81 ? -5.023 -2.681 6.222 1.00 95.69 81 ILE A CA 1
ATOM 671 C C . ILE A 1 81 ? -5.534 -3.245 4.902 1.00 95.69 81 ILE A C 1
ATOM 673 O O . ILE A 1 81 ? -4.757 -3.802 4.118 1.00 95.69 81 ILE A O 1
ATOM 677 N N . THR A 1 82 ? -6.838 -3.135 4.673 1.00 95.12 82 THR A N 1
ATOM 678 C CA . THR A 1 82 ? -7.466 -3.586 3.428 1.00 95.12 82 THR A CA 1
ATOM 679 C C . THR A 1 82 ? -7.317 -2.533 2.332 1.00 95.12 82 THR A C 1
ATOM 681 O O . THR A 1 82 ? -7.042 -1.360 2.592 1.00 95.12 82 THR A O 1
ATOM 684 N N . VAL A 1 83 ? -7.500 -2.949 1.078 1.00 95.12 83 VAL A N 1
ATOM 685 C CA . VAL A 1 83 ? -7.505 -2.019 -0.062 1.00 95.12 83 VAL A CA 1
ATOM 686 C C . VAL A 1 83 ? -8.638 -1.006 0.086 1.00 95.12 83 VAL A C 1
ATOM 688 O O . VAL A 1 83 ? -8.463 0.166 -0.224 1.00 95.12 83 VAL A O 1
ATOM 691 N N . GLU A 1 84 ? -9.791 -1.453 0.575 1.00 94.69 84 GLU A N 1
ATOM 692 C CA . GLU A 1 84 ? -10.985 -0.645 0.783 1.00 94.69 84 GLU A CA 1
ATOM 693 C C . GLU A 1 84 ? -10.726 0.498 1.767 1.00 94.69 84 GLU A C 1
ATOM 695 O O . GLU A 1 84 ? -11.014 1.645 1.438 1.00 94.69 84 GLU A O 1
ATOM 700 N N . GLU A 1 85 ? -10.125 0.198 2.918 1.00 95.81 85 GLU A N 1
ATOM 701 C CA . GLU A 1 85 ? -9.759 1.193 3.936 1.00 95.81 85 GLU A CA 1
ATOM 702 C C . GLU A 1 85 ? -8.740 2.199 3.410 1.00 95.81 85 GLU A C 1
ATOM 704 O O . GLU A 1 85 ? -8.900 3.404 3.583 1.00 95.81 85 GLU A O 1
ATOM 709 N N . PHE A 1 86 ? -7.712 1.716 2.712 1.00 97.00 86 PHE A N 1
ATOM 710 C CA . PHE A 1 86 ? -6.691 2.583 2.139 1.00 97.00 86 PHE A CA 1
ATOM 711 C C . PHE A 1 86 ? -7.250 3.535 1.082 1.00 97.00 86 PHE A C 1
ATOM 713 O O . PHE A 1 86 ? -6.927 4.722 1.091 1.00 97.00 86 PHE A O 1
ATOM 720 N N . CYS A 1 87 ? -8.116 3.044 0.196 1.00 96.44 87 CYS A N 1
ATOM 721 C CA . CYS A 1 87 ? -8.753 3.884 -0.816 1.00 96.44 87 CYS A CA 1
ATOM 722 C C . CYS A 1 87 ? -9.739 4.875 -0.186 1.00 96.44 87 CYS A C 1
ATOM 724 O O . CYS A 1 87 ? -9.826 6.009 -0.642 1.00 96.44 87 CYS A O 1
ATOM 726 N N . ALA A 1 88 ? -10.460 4.467 0.864 1.00 96.88 88 ALA A N 1
ATOM 727 C CA . ALA A 1 88 ? -11.365 5.353 1.591 1.00 96.88 88 ALA A CA 1
ATOM 728 C C . ALA A 1 88 ? -10.613 6.497 2.290 1.00 96.88 88 ALA A C 1
ATOM 730 O O . ALA A 1 88 ? -11.088 7.626 2.277 1.00 96.88 88 ALA A O 1
ATOM 731 N N . PHE A 1 89 ? -9.433 6.218 2.850 1.00 96.94 89 PHE A N 1
ATOM 732 C CA . PHE A 1 89 ? -8.603 7.220 3.521 1.00 96.94 89 PHE A CA 1
ATOM 733 C C . PHE A 1 89 ? -7.894 8.166 2.538 1.00 96.94 89 PHE A C 1
ATOM 735 O O . PHE A 1 89 ? -7.878 9.374 2.740 1.00 96.94 89 PHE A O 1
ATOM 742 N N . THR A 1 90 ? -7.308 7.628 1.464 1.00 96.12 90 THR A N 1
ATOM 743 C CA . THR A 1 90 ? -6.463 8.407 0.535 1.00 96.12 90 THR A CA 1
ATOM 744 C C . THR A 1 90 ? -7.211 9.001 -0.659 1.00 96.12 90 THR A C 1
ATOM 746 O O . THR A 1 90 ? -6.666 9.848 -1.360 1.00 96.12 90 THR A O 1
ATOM 749 N N . GLY A 1 91 ? -8.419 8.519 -0.959 1.00 96.31 91 GLY A N 1
ATOM 750 C CA . GLY A 1 91 ? -9.156 8.865 -2.179 1.00 96.31 91 GLY A CA 1
ATOM 751 C C . GLY A 1 91 ? -8.594 8.236 -3.462 1.00 96.31 91 GLY A C 1
ATOM 752 O O . GLY A 1 91 ? -9.126 8.465 -4.548 1.00 96.31 91 GLY A O 1
ATOM 753 N N . ILE A 1 92 ? -7.537 7.423 -3.370 1.00 96.56 92 ILE A N 1
ATOM 754 C CA . ILE A 1 92 ? -6.929 6.763 -4.528 1.00 96.56 92 ILE A CA 1
ATOM 755 C C . ILE A 1 92 ? -7.858 5.655 -5.038 1.00 96.56 92 ILE A C 1
ATOM 757 O O . ILE A 1 92 ? -8.473 4.914 -4.270 1.00 96.56 92 ILE A O 1
ATOM 761 N N . SER A 1 93 ? -7.955 5.511 -6.361 1.00 96.81 93 SER A N 1
ATOM 762 C CA . SER A 1 93 ? -8.840 4.521 -6.972 1.00 96.81 93 SER A CA 1
ATOM 763 C C . SER A 1 93 ? -8.403 3.078 -6.678 1.00 96.81 93 SER A C 1
ATOM 765 O O . SER A 1 93 ? -7.227 2.708 -6.758 1.00 96.81 93 SER A O 1
ATOM 767 N N . LYS A 1 94 ? -9.386 2.208 -6.404 1.00 94.38 94 LYS A N 1
ATOM 768 C CA . LYS A 1 94 ? -9.152 0.778 -6.128 1.00 94.38 94 LYS A CA 1
ATOM 769 C C . LYS A 1 94 ? -8.430 0.066 -7.274 1.00 94.38 94 LYS A C 1
ATOM 771 O O . LYS A 1 94 ? -7.627 -0.828 -7.020 1.00 94.38 94 LYS A O 1
ATOM 776 N N . SER A 1 95 ? -8.724 0.430 -8.524 1.00 93.38 95 SER A N 1
ATOM 777 C CA . SER A 1 95 ? -8.082 -0.146 -9.712 1.00 93.38 95 SER A CA 1
ATOM 778 C C . SER A 1 95 ? -6.584 0.152 -9.735 1.00 93.38 95 SER A C 1
ATOM 780 O O . SER A 1 95 ? -5.788 -0.767 -9.925 1.00 93.38 95 SER A O 1
ATOM 782 N N . TYR A 1 96 ? -6.201 1.399 -9.457 1.00 94.56 96 TYR A N 1
ATOM 783 C CA . TYR A 1 96 ? -4.803 1.815 -9.398 1.00 94.56 96 TYR A CA 1
ATOM 784 C C . TYR A 1 96 ? -4.047 1.105 -8.270 1.00 94.56 96 TYR A C 1
ATOM 786 O O . TYR A 1 96 ? -2.982 0.533 -8.496 1.00 94.56 96 TYR A O 1
ATOM 794 N N . VAL A 1 97 ? -4.633 1.045 -7.071 1.00 95.19 97 VAL A N 1
ATOM 795 C CA . VAL A 1 97 ? -4.030 0.329 -5.935 1.00 95.19 97 VAL A CA 1
ATOM 796 C C . VAL A 1 97 ? -3.845 -1.157 -6.255 1.00 95.19 97 VAL A C 1
ATOM 798 O O . VAL A 1 97 ? -2.759 -1.703 -6.067 1.00 95.19 97 VAL A O 1
ATOM 801 N N . ARG A 1 98 ? -4.872 -1.824 -6.799 1.00 93.25 98 ARG A N 1
ATOM 802 C CA . ARG A 1 98 ? -4.796 -3.250 -7.165 1.00 93.25 98 ARG A CA 1
ATOM 803 C C . ARG A 1 98 ? -3.737 -3.523 -8.230 1.00 93.25 98 ARG A C 1
ATOM 805 O O . ARG A 1 98 ? -3.033 -4.523 -8.112 1.00 93.25 98 ARG A O 1
ATOM 812 N N . MET A 1 99 ? -3.590 -2.644 -9.220 1.00 93.25 99 MET A N 1
ATOM 813 C CA . MET A 1 99 ? -2.546 -2.753 -10.242 1.00 93.25 99 MET A CA 1
ATOM 814 C C . MET A 1 99 ? -1.147 -2.820 -9.610 1.00 93.25 99 MET A C 1
ATOM 816 O O . MET A 1 99 ? -0.371 -3.719 -9.933 1.00 93.25 99 MET A O 1
ATOM 820 N N . HIS A 1 100 ? -0.847 -1.935 -8.654 1.00 94.19 100 HIS A N 1
ATOM 821 C CA . HIS A 1 100 ? 0.437 -1.932 -7.938 1.00 94.19 100 HIS A CA 1
ATOM 822 C C . HIS A 1 100 ? 0.662 -3.200 -7.111 1.00 94.19 100 HIS A C 1
ATOM 824 O O . HIS A 1 100 ? 1.748 -3.785 -7.140 1.00 94.19 100 HIS A O 1
ATOM 830 N N . LEU A 1 101 ? -0.373 -3.675 -6.415 1.00 92.88 101 LEU A N 1
ATOM 831 C CA . LEU A 1 101 ? -0.284 -4.896 -5.611 1.00 92.88 101 LEU A CA 1
ATOM 832 C C . LEU A 1 101 ? -0.045 -6.144 -6.469 1.00 92.88 101 LEU A C 1
ATOM 834 O O . LEU A 1 101 ? 0.765 -6.998 -6.096 1.00 92.88 101 LEU A O 1
ATOM 838 N N . VAL A 1 102 ? -0.720 -6.237 -7.619 1.00 91.06 102 VAL A N 1
ATOM 839 C CA . VAL A 1 102 ? -0.520 -7.316 -8.595 1.00 91.06 102 VAL A CA 1
ATOM 840 C C . VAL A 1 102 ? 0.879 -7.235 -9.192 1.00 91.06 102 VAL A C 1
ATOM 842 O O . VAL A 1 102 ? 1.576 -8.246 -9.192 1.00 91.06 102 VAL A O 1
ATOM 845 N N . SER A 1 103 ? 1.327 -6.048 -9.612 1.00 90.75 103 SER A N 1
ATOM 846 C CA . SER A 1 103 ? 2.679 -5.837 -10.143 1.00 90.75 103 SER A CA 1
ATOM 847 C C . SER A 1 103 ? 3.751 -6.342 -9.173 1.00 90.75 103 SER A C 1
ATOM 849 O O . SER A 1 103 ? 4.562 -7.199 -9.523 1.00 90.75 103 SER A O 1
ATOM 851 N N . ARG A 1 104 ? 3.670 -5.947 -7.895 1.00 90.25 104 ARG A N 1
ATOM 852 C CA . ARG A 1 104 ? 4.577 -6.444 -6.851 1.00 90.25 104 ARG A CA 1
ATOM 853 C C . ARG A 1 104 ? 4.497 -7.966 -6.680 1.00 90.25 104 ARG A C 1
ATOM 855 O O . ARG A 1 104 ? 5.518 -8.622 -6.477 1.00 90.25 104 ARG A O 1
ATOM 862 N N . ALA A 1 105 ? 3.299 -8.547 -6.718 1.00 89.00 105 ALA A N 1
ATOM 863 C CA . ALA A 1 105 ? 3.144 -9.994 -6.604 1.00 89.00 105 ALA A CA 1
ATOM 864 C C . ALA A 1 105 ? 3.806 -10.737 -7.777 1.00 89.00 105 ALA A C 1
ATOM 866 O O . ALA A 1 105 ? 4.465 -11.750 -7.544 1.00 89.00 105 ALA A O 1
ATOM 867 N N . MET A 1 106 ? 3.684 -10.214 -9.001 1.00 89.00 106 MET A N 1
ATOM 868 C CA . MET A 1 106 ? 4.374 -10.750 -10.177 1.00 89.00 106 MET A CA 1
ATOM 869 C C . MET A 1 106 ? 5.894 -10.600 -10.056 1.00 89.00 106 MET A C 1
ATOM 871 O O . MET A 1 106 ? 6.609 -11.569 -10.293 1.00 89.00 106 MET A O 1
ATOM 875 N N . GLU A 1 107 ? 6.395 -9.437 -9.614 1.00 89.31 107 GLU A N 1
ATOM 876 C CA . GLU A 1 107 ? 7.829 -9.216 -9.355 1.00 89.31 107 GLU A CA 1
ATOM 877 C C . GLU A 1 107 ? 8.391 -10.259 -8.373 1.00 89.31 107 GLU A C 1
ATOM 879 O O . GLU A 1 107 ? 9.467 -10.819 -8.590 1.00 89.31 107 GLU A O 1
ATOM 884 N N . HIS A 1 108 ? 7.669 -10.540 -7.283 1.00 89.38 108 HIS A N 1
ATOM 885 C CA . HIS A 1 108 ? 8.084 -11.551 -6.309 1.00 89.38 108 HIS A CA 1
ATOM 886 C C . HIS A 1 108 ? 8.088 -12.964 -6.887 1.00 89.38 108 HIS A C 1
ATOM 888 O O . HIS A 1 108 ? 8.981 -13.745 -6.555 1.00 89.38 108 HIS A O 1
ATOM 894 N N . GLU A 1 109 ? 7.109 -13.302 -7.722 1.00 87.75 109 GLU A N 1
ATOM 895 C CA . GLU A 1 109 ? 7.051 -14.619 -8.349 1.00 87.75 109 GLU A CA 1
ATOM 896 C C . GLU A 1 109 ? 8.183 -14.802 -9.367 1.00 87.75 109 GLU A C 1
ATOM 898 O O . GLU A 1 109 ? 8.867 -15.823 -9.339 1.00 87.75 109 GLU A O 1
ATOM 903 N N . LEU A 1 110 ? 8.475 -13.779 -10.175 1.00 89.06 110 LEU A N 1
ATOM 904 C CA . LEU A 1 110 ? 9.593 -13.802 -11.117 1.00 89.06 110 LEU A CA 1
ATOM 905 C C . LEU A 1 110 ? 10.936 -13.982 -10.392 1.00 89.06 110 LEU A C 1
ATOM 907 O O . LEU A 1 110 ? 11.727 -14.849 -10.758 1.00 89.06 110 LEU A O 1
ATOM 911 N N . LYS A 1 111 ? 11.168 -13.237 -9.301 1.00 89.31 111 LYS A N 1
ATOM 912 C CA . LYS A 1 111 ? 12.375 -13.392 -8.466 1.00 89.31 111 LYS A CA 1
ATOM 913 C C . LYS A 1 111 ? 12.517 -14.807 -7.901 1.00 89.31 111 LYS A C 1
ATOM 915 O O . LYS A 1 111 ? 13.621 -15.339 -7.845 1.00 89.31 111 LYS A O 1
ATOM 920 N N . ARG A 1 112 ? 11.410 -15.439 -7.494 1.00 88.19 112 ARG A N 1
ATOM 921 C CA . ARG A 1 112 ? 11.424 -16.832 -7.015 1.00 88.19 112 ARG A CA 1
ATOM 922 C C . ARG A 1 112 ? 11.792 -17.819 -8.113 1.00 88.19 112 ARG A C 1
ATOM 924 O O . ARG A 1 112 ? 12.487 -18.786 -7.820 1.00 88.19 112 ARG A O 1
ATOM 931 N N . GLN A 1 113 ? 11.327 -17.599 -9.340 1.00 85.75 113 GLN A N 1
ATOM 932 C CA . GLN A 1 113 ? 11.660 -18.460 -10.474 1.00 85.75 113 GLN A CA 1
ATOM 933 C C . GLN A 1 113 ? 13.135 -18.336 -10.851 1.00 85.75 113 GLN A C 1
ATOM 935 O O . GLN A 1 113 ? 13.809 -19.354 -10.946 1.00 85.75 113 GLN A O 1
ATOM 940 N N . VAL A 1 114 ? 13.662 -17.112 -10.960 1.00 86.69 114 VAL A N 1
ATOM 941 C CA . VAL A 1 114 ? 15.087 -16.877 -11.254 1.00 86.69 114 VAL A CA 1
ATOM 942 C C . VAL A 1 114 ? 15.982 -17.546 -10.208 1.00 86.69 114 VAL A C 1
ATOM 944 O O . VAL A 1 114 ? 16.896 -18.283 -10.561 1.00 86.69 114 VAL A O 1
ATOM 947 N N . ASN A 1 115 ? 15.666 -17.388 -8.920 1.00 77.00 115 ASN A N 1
ATOM 948 C CA . ASN A 1 115 ? 16.449 -18.008 -7.848 1.00 77.00 115 ASN A CA 1
ATOM 949 C C . ASN A 1 115 ? 16.393 -19.547 -7.847 1.00 77.00 115 ASN A C 1
ATOM 951 O O . ASN A 1 115 ? 17.265 -20.171 -7.256 1.00 77.00 115 ASN A O 1
ATOM 955 N N . ARG A 1 116 ? 15.386 -20.168 -8.477 1.00 71.06 116 ARG A N 1
ATOM 956 C CA . ARG A 1 116 ? 15.301 -21.633 -8.631 1.00 71.06 116 ARG A CA 1
ATOM 957 C C . ARG A 1 116 ? 16.111 -22.170 -9.806 1.00 71.06 116 ARG A C 1
ATOM 959 O O . ARG A 1 116 ? 16.373 -23.360 -9.825 1.00 71.06 116 ARG A O 1
ATOM 966 N N . VAL A 1 117 ? 16.451 -21.330 -10.782 1.00 65.81 117 VAL A N 1
ATOM 967 C CA . VAL A 1 117 ? 17.217 -21.727 -11.977 1.00 65.81 117 VAL A CA 1
ATOM 968 C C . VAL A 1 117 ? 18.730 -21.673 -11.720 1.00 65.81 117 VAL A C 1
ATOM 970 O O . VAL A 1 117 ? 19.497 -22.282 -12.453 1.00 65.81 117 VAL A O 1
ATOM 973 N N . ILE A 1 118 ? 19.165 -20.956 -10.678 1.00 58.50 118 ILE A N 1
ATOM 974 C CA . ILE A 1 118 ? 20.585 -20.740 -10.333 1.00 58.50 118 ILE A CA 1
ATOM 975 C C . ILE A 1 118 ? 21.084 -21.753 -9.269 1.00 58.50 118 ILE A C 1
ATOM 977 O O . ILE A 1 118 ? 22.193 -21.629 -8.758 1.00 58.50 118 ILE A O 1
ATOM 981 N N . VAL A 1 119 ? 20.286 -22.775 -8.939 1.00 47.81 119 VAL A N 1
ATOM 982 C CA . VAL A 1 119 ? 20.671 -23.906 -8.069 1.00 47.81 119 VAL A CA 1
ATOM 983 C C . VAL A 1 119 ? 20.626 -25.185 -8.884 1.00 47.81 119 VAL A C 1
ATOM 985 O O . VAL A 1 119 ? 21.589 -25.971 -8.777 1.00 47.81 119 VAL A O 1
#

pLDDT: mean 79.33, std 19.05, range [37.69, 97.25]

Organism: NCBI:txid2569763

Secondary structure (DSSP, 8-state):
-PPPPP-----------------STT-GGGPPPPTTTTTTTPPPEE-HHHHHHHHT--HHHHHHHHHHHHHHTT--TTSPEEHHHHHHHH---HHHHHHHHHHHHHHHHHHHHHHHH--